Protein AF-A0A946VUP8-F1 (afdb_monomer)

Nearest PDB structures (foldseek):
  3b1s-assembly2_D  TM=9.281E-01  e=8.568E-03  Aquifex aeolicus
  3b0z-assembly1_B  TM=9.560E-01  e=1.466E-02  Salmonella enterica subsp. enterica serovar Typhimurium
  5cul-assembly1_B  TM=9.265E-01  e=1.371E-02  Pseudomonas aeruginosa PAO1
  2vt1-assembly1_B  TM=8.686E-01  e=1.282E-02  Shigella flexneri
  3c00-assembly1_B  TM=9.234E-01  e=2.346E-02  Escherichia coli

pLDDT: mean 72.9, std 18.78, range [39.0, 93.44]

Mean predicted aligned error: 14.8 Å

Secondary structure (DSSP, 8-state):
--------------S-------SSSS-S----EEEEEE--SSS--EEEEEEETHHHHHHHHHHHHTT------HHHHHHHTT--

Structure (mmCIF, N/CA/C/O backbone):
data_AF-A0A946VUP8-F1
#
_entry.id   AF-A0A946VUP8-F1
#
loop_
_atom_site.group_PDB
_atom_site.id
_atom_site.type_symbol
_atom_site.label_atom_id
_atom_site.label_alt_id
_atom_site.label_comp_id
_atom_site.label_asym_id
_atom_site.label_entity_id
_atom_site.label_seq_id
_atom_site.pdbx_PDB_ins_code
_atom_site.Cartn_x
_atom_site.Cartn_y
_atom_site.Cartn_z
_atom_site.occupancy
_atom_site.B_iso_or_equiv
_atom_site.auth_seq_id
_atom_site.auth_comp_id
_atom_site.auth_asym_id
_atom_site.auth_atom_id
_atom_site.pdbx_PDB_model_num
ATOM 1 N N . MET A 1 1 ? -20.195 -1.314 73.946 1.00 50.75 1 MET A N 1
ATOM 2 C CA . MET A 1 1 ? -18.759 -1.242 73.607 1.00 50.75 1 MET A CA 1
ATOM 3 C C . MET A 1 1 ? -18.390 -2.632 73.104 1.00 50.75 1 MET A C 1
ATOM 5 O O . MET A 1 1 ? -18.580 -3.553 73.879 1.00 50.75 1 MET A O 1
ATOM 9 N N . ASP A 1 2 ? -18.063 -2.945 71.849 1.00 51.22 2 ASP A N 1
ATOM 10 C CA . ASP A 1 2 ? -17.578 -2.219 70.664 1.00 51.22 2 ASP A CA 1
ATOM 11 C C . ASP A 1 2 ? -17.935 -3.081 69.420 1.00 51.22 2 ASP A C 1
ATOM 13 O O . ASP A 1 2 ? -17.821 -4.299 69.487 1.00 51.22 2 ASP A O 1
ATOM 17 N N . LYS A 1 3 ? -18.637 -2.545 68.410 1.00 49.16 3 LYS A N 1
ATOM 18 C CA . LYS A 1 3 ? -18.166 -2.022 67.100 1.00 49.16 3 LYS A CA 1
ATOM 19 C C . LYS A 1 3 ? -18.375 -2.989 65.913 1.00 49.16 3 LYS A C 1
ATOM 21 O O . LYS A 1 3 ? -17.885 -4.110 65.905 1.00 49.16 3 LYS A O 1
ATOM 26 N N . GLU A 1 4 ? -19.106 -2.496 64.911 1.00 50.31 4 GLU A N 1
ATOM 27 C CA . GLU A 1 4 ? -19.301 -3.061 63.566 1.00 50.31 4 GLU A CA 1
ATOM 28 C C . GLU A 1 4 ? -18.013 -3.012 62.718 1.00 50.31 4 GLU A C 1
ATOM 30 O O . GLU A 1 4 ? -17.248 -2.060 62.873 1.00 50.31 4 GLU A O 1
ATOM 35 N N . ASN A 1 5 ? -17.796 -3.992 61.817 1.00 39.00 5 ASN A N 1
ATOM 36 C CA . ASN A 1 5 ? -17.638 -3.878 60.339 1.00 39.00 5 ASN A CA 1
ATOM 37 C C . ASN A 1 5 ? -17.205 -5.256 59.726 1.00 39.00 5 ASN A C 1
ATOM 39 O O . ASN A 1 5 ? -16.756 -6.111 60.485 1.00 39.00 5 ASN A O 1
ATOM 43 N N . PRO A 1 6 ? -17.326 -5.552 58.408 1.00 53.59 6 PRO A N 1
ATOM 44 C CA . PRO A 1 6 ? -18.359 -6.457 57.888 1.00 53.59 6 PRO A CA 1
ATOM 45 C C . PRO A 1 6 ? -17.868 -7.500 56.829 1.00 53.59 6 PRO A C 1
ATOM 47 O O . PRO A 1 6 ? -16.757 -7.452 56.317 1.00 53.59 6 PRO A O 1
ATOM 50 N N . THR A 1 7 ? -18.747 -8.457 56.510 1.00 59.28 7 THR A N 1
ATOM 51 C CA . THR A 1 7 ? -19.129 -9.075 55.206 1.00 59.28 7 THR A CA 1
ATOM 52 C C . THR A 1 7 ? -18.234 -8.807 53.949 1.00 59.28 7 THR A C 1
ATOM 54 O O . THR A 1 7 ? -17.987 -7.651 53.631 1.00 59.28 7 THR A O 1
ATOM 57 N N . GLN A 1 8 ? -17.796 -9.771 53.103 1.00 46.47 8 GLN A N 1
ATOM 58 C CA . GLN A 1 8 ? -18.567 -10.525 52.068 1.00 46.47 8 GLN A CA 1
ATOM 59 C C . GLN A 1 8 ? -17.752 -11.649 51.343 1.00 46.47 8 GLN A C 1
ATOM 61 O O . GLN A 1 8 ? -16.546 -11.777 51.500 1.00 46.47 8 GLN A O 1
ATOM 66 N N . LYS A 1 9 ? -18.486 -12.474 50.576 1.00 47.47 9 LYS A N 1
ATOM 67 C CA . LYS A 1 9 ? -18.337 -13.880 50.103 1.00 47.47 9 LYS A CA 1
ATOM 68 C C . LYS A 1 9 ? -17.447 -14.130 48.838 1.00 47.47 9 LYS A C 1
ATOM 70 O O . LYS A 1 9 ? -17.322 -13.212 48.036 1.00 47.47 9 LYS A O 1
ATOM 75 N N . PRO A 1 10 ? -16.914 -15.364 48.601 1.00 63.62 10 PRO A N 1
ATOM 76 C CA . PRO A 1 10 ? -16.041 -15.757 47.460 1.00 63.62 10 PRO A CA 1
ATOM 77 C C . PRO A 1 10 ? -16.845 -16.396 46.283 1.00 63.62 10 PRO A C 1
ATOM 79 O O . PRO A 1 10 ? -18.018 -16.710 46.515 1.00 63.62 10 PRO A O 1
ATOM 82 N N . PRO A 1 11 ? -16.323 -16.603 45.037 1.00 52.84 11 PRO A N 1
ATOM 83 C CA . PRO A 1 11 ? -15.402 -17.720 44.717 1.00 52.84 11 PRO A CA 1
ATOM 84 C C . PRO A 1 11 ? -14.424 -17.515 43.525 1.00 52.84 11 PRO A C 1
ATOM 86 O O . PRO A 1 11 ? -14.596 -16.655 42.668 1.00 52.84 11 PRO A O 1
ATOM 89 N N . GLY A 1 12 ? -13.419 -18.393 43.447 1.00 43.34 12 GLY A N 1
ATOM 90 C CA . GLY A 1 12 ? -12.471 -18.522 42.330 1.00 43.34 12 GLY A CA 1
ATOM 91 C C . GLY A 1 12 ? -11.546 -19.734 42.503 1.00 43.34 12 GLY A C 1
ATOM 92 O O . GLY A 1 12 ? -10.330 -19.610 42.475 1.00 43.34 12 GLY A O 1
ATOM 93 N N . VAL A 1 13 ? -12.158 -20.880 42.798 1.00 45.00 13 VAL A N 1
ATOM 94 C CA . VAL A 1 13 ? -11.617 -22.253 42.872 1.00 45.00 13 VAL A CA 1
ATOM 95 C C . VAL A 1 13 ? -11.002 -22.681 41.516 1.00 45.00 13 VAL A C 1
ATOM 97 O O . VAL A 1 13 ? -11.613 -22.393 40.497 1.00 45.00 13 VAL A O 1
ATOM 100 N N . ASN A 1 14 ? -9.855 -23.356 41.340 1.00 47.00 14 ASN A N 1
ATOM 101 C CA . ASN A 1 14 ? -8.852 -23.975 42.213 1.00 47.00 14 ASN A CA 1
ATOM 102 C C . ASN A 1 14 ? -7.485 -23.982 41.508 1.00 47.00 14 ASN A C 1
ATOM 104 O O . ASN A 1 14 ? -7.395 -24.268 40.314 1.00 47.00 14 ASN A O 1
ATOM 108 N N . SER A 1 15 ? -6.420 -23.796 42.279 1.00 48.62 15 SER A N 1
ATOM 109 C CA . SER A 1 15 ? -5.056 -24.179 41.918 1.00 48.62 15 SER A CA 1
ATOM 110 C C . SER A 1 15 ? -4.931 -25.708 41.844 1.00 48.62 15 SER A C 1
ATOM 112 O O . SER A 1 15 ? -5.396 -26.393 42.754 1.00 48.62 15 SER A O 1
ATOM 114 N N . SER A 1 16 ? -4.210 -26.212 40.835 1.00 51.50 16 SER A N 1
ATOM 115 C CA . SER A 1 16 ? -3.803 -27.619 40.597 1.00 51.50 16 SER A CA 1
ATOM 116 C C . SER A 1 16 ? -4.662 -28.389 39.585 1.00 51.50 16 SER A C 1
ATOM 118 O O . SER A 1 16 ? -5.589 -29.110 39.937 1.00 51.50 16 SER A O 1
ATOM 120 N N . GLY A 1 17 ? -4.290 -28.274 38.310 1.00 42.31 17 GLY A N 1
ATOM 121 C CA . GLY A 1 17 ? -4.826 -29.085 37.219 1.00 42.31 17 GLY A CA 1
ATOM 122 C C . GLY A 1 17 ? -4.437 -28.484 35.878 1.00 42.31 17 GLY A C 1
ATOM 123 O O . GLY A 1 17 ? -5.174 -27.687 35.313 1.00 42.31 17 GLY A O 1
ATOM 124 N N . GLN A 1 18 ? -3.241 -28.811 35.401 1.00 49.22 18 GLN A N 1
ATOM 125 C CA . GLN A 1 18 ? -2.807 -28.476 34.052 1.00 49.22 18 GLN A CA 1
ATOM 126 C C . GLN A 1 18 ? -3.818 -29.040 33.040 1.00 49.22 18 GLN A C 1
ATOM 128 O O . GLN A 1 18 ? -3.862 -30.249 32.844 1.00 49.22 18 GLN A O 1
ATOM 133 N N . GLN A 1 19 ? -4.606 -28.177 32.392 1.00 43.25 19 GLN A N 1
ATOM 134 C CA . GLN A 1 19 ? -5.197 -28.480 31.088 1.00 43.25 19 GLN A CA 1
ATOM 135 C C . GLN A 1 19 ? -5.453 -27.194 30.284 1.00 43.25 19 GLN A C 1
ATOM 137 O O . GLN A 1 19 ? -6.501 -26.563 30.351 1.00 43.25 19 GLN A O 1
ATOM 142 N N . THR A 1 20 ? -4.403 -26.790 29.564 1.00 41.97 20 THR A N 1
ATOM 143 C CA . THR A 1 20 ? -4.443 -26.335 28.163 1.00 41.97 20 THR A CA 1
ATOM 144 C C . THR A 1 20 ? -5.711 -25.617 27.683 1.00 41.97 20 THR A C 1
ATOM 146 O O . THR A 1 20 ? -6.622 -26.234 27.142 1.00 41.97 20 THR A O 1
ATOM 149 N N . THR A 1 21 ? -5.685 -24.288 27.720 1.00 49.06 21 THR A N 1
ATOM 150 C CA . THR A 1 21 ? -6.298 -23.446 26.675 1.00 49.06 21 THR A CA 1
ATOM 151 C C . THR A 1 21 ? -5.181 -22.652 25.999 1.00 49.06 21 THR A C 1
ATOM 153 O O . THR A 1 21 ? -5.055 -21.438 26.117 1.00 49.06 21 THR A O 1
ATOM 156 N N . ALA A 1 22 ? -4.297 -23.397 25.331 1.00 51.09 22 ALA A N 1
ATOM 157 C CA . ALA A 1 22 ? -3.581 -22.888 24.170 1.00 51.09 22 ALA A CA 1
ATOM 158 C C . ALA A 1 22 ? -4.590 -22.778 23.010 1.00 51.09 22 ALA A C 1
ATOM 160 O O . ALA A 1 22 ? -5.531 -23.569 22.971 1.00 51.09 22 ALA A O 1
ATOM 161 N N . LEU A 1 23 ? -4.348 -21.852 22.073 1.00 52.53 23 LEU A N 1
ATOM 162 C CA . LEU A 1 23 ? -5.104 -21.577 20.832 1.00 52.53 23 LEU A CA 1
ATOM 163 C C . LEU A 1 23 ? -6.178 -20.465 20.862 1.00 52.53 23 LEU A C 1
ATOM 165 O O . LEU A 1 23 ? -7.244 -20.652 20.288 1.00 52.53 23 LEU A O 1
ATOM 169 N N . GLN A 1 24 ? -5.927 -19.279 21.438 1.00 49.78 24 GLN A N 1
ATOM 170 C CA . GLN A 1 24 ? -6.756 -18.112 21.045 1.00 49.78 24 GLN A CA 1
ATOM 171 C C . GLN A 1 24 ? -6.054 -16.743 21.044 1.00 49.78 24 GLN A C 1
ATOM 173 O O . GLN A 1 24 ? -6.725 -15.733 20.858 1.00 49.78 24 GLN A O 1
ATOM 178 N N . ARG A 1 25 ? -4.727 -16.662 21.229 1.00 51.03 25 ARG A N 1
ATOM 179 C CA . ARG A 1 25 ? -4.023 -15.363 21.303 1.00 51.03 25 ARG A CA 1
ATOM 180 C C . ARG A 1 25 ? -3.188 -14.962 20.078 1.00 51.03 25 ARG A C 1
ATOM 182 O O . ARG A 1 25 ? -2.709 -13.840 20.086 1.00 51.03 25 ARG A O 1
ATOM 189 N N . ASP A 1 26 ? -3.116 -15.772 19.014 1.00 49.50 26 ASP A N 1
ATOM 190 C CA . ASP A 1 26 ? -2.151 -15.530 17.917 1.00 49.50 26 ASP A CA 1
ATOM 191 C C . ASP A 1 26 ? -2.738 -15.409 16.489 1.00 49.50 26 ASP A C 1
ATOM 193 O O . ASP A 1 26 ? -1.979 -15.435 15.531 1.00 49.50 26 ASP A O 1
ATOM 197 N N . ALA A 1 27 ? -4.056 -15.279 16.284 1.00 45.75 27 ALA A N 1
ATOM 198 C CA . ALA A 1 27 ? -4.648 -15.375 14.929 1.00 45.75 27 ALA A CA 1
ATOM 199 C C . ALA A 1 27 ? -5.254 -14.077 14.355 1.00 45.75 27 ALA A C 1
ATOM 201 O O . ALA A 1 27 ? -6.090 -14.137 13.457 1.00 45.75 27 ALA A O 1
ATOM 202 N N . ILE A 1 28 ? -4.833 -12.912 14.846 1.00 48.59 28 ILE A N 1
ATOM 203 C CA . ILE A 1 28 ? -4.895 -11.677 14.052 1.00 48.59 28 ILE A CA 1
ATOM 204 C C . ILE A 1 28 ? -3.451 -11.203 13.954 1.00 48.59 28 ILE A C 1
ATOM 206 O O . ILE A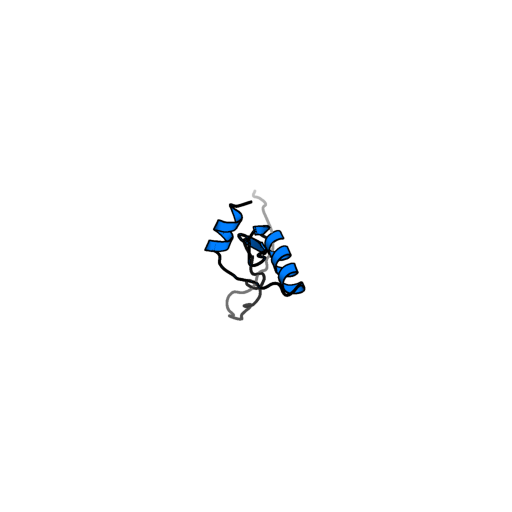 1 28 ? -2.954 -10.522 14.855 1.00 48.59 28 ILE A O 1
ATOM 210 N N . GLU A 1 29 ? -2.748 -11.657 12.915 1.00 54.50 29 GLU A N 1
ATOM 211 C CA . GLU A 1 29 ? -1.458 -11.083 12.538 1.00 54.50 29 GLU A CA 1
ATOM 212 C C . GLU A 1 29 ? -1.682 -9.589 12.291 1.00 54.50 29 GLU A C 1
ATOM 214 O O . GLU A 1 29 ? -2.246 -9.191 11.275 1.00 54.50 29 GLU A O 1
ATOM 219 N N . HIS A 1 30 ? -1.321 -8.764 13.276 1.00 63.12 30 HIS A N 1
ATOM 220 C CA . HIS A 1 30 ? -1.417 -7.315 13.180 1.00 63.12 30 HIS A CA 1
ATOM 221 C C . HIS A 1 30 ? -0.383 -6.850 12.159 1.00 63.12 30 HIS A C 1
ATOM 223 O O . HIS A 1 30 ? 0.775 -6.598 12.511 1.00 63.12 30 HIS A O 1
ATOM 229 N N . TYR A 1 31 ? -0.788 -6.733 10.896 1.00 66.56 31 TYR A N 1
ATOM 230 C CA . TY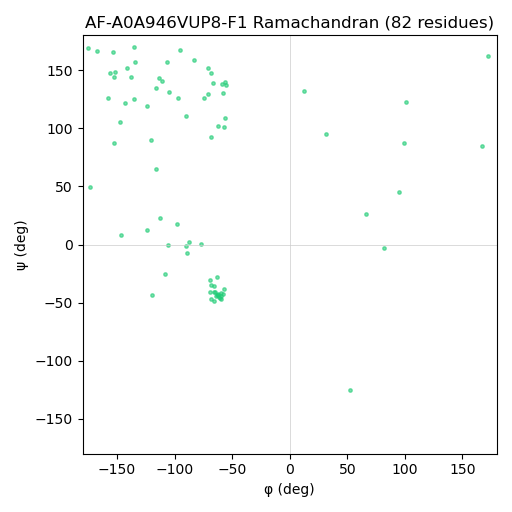R A 1 31 ? 0.015 -6.042 9.902 1.00 66.56 31 TYR A CA 1
ATOM 231 C C . TYR A 1 31 ? 0.160 -4.590 10.348 1.00 66.56 31 TYR A C 1
ATOM 233 O O . TYR A 1 31 ? -0.748 -3.771 10.233 1.00 66.56 31 TYR A O 1
ATOM 241 N N . GLN A 1 32 ? 1.328 -4.268 10.901 1.00 77.38 32 GLN A N 1
ATOM 242 C CA . GLN A 1 32 ? 1.607 -2.925 11.405 1.00 77.38 32 GLN A CA 1
ATOM 243 C C . GLN A 1 32 ? 1.571 -1.895 10.271 1.00 77.38 32 GLN A C 1
ATOM 245 O O . GLN A 1 32 ? 1.247 -0.728 10.503 1.00 77.38 32 GLN A O 1
ATOM 250 N N . ARG A 1 33 ? 1.882 -2.326 9.040 1.00 86.25 33 ARG A N 1
ATOM 251 C CA . ARG A 1 33 ? 1.948 -1.468 7.863 1.00 86.25 33 ARG A CA 1
ATOM 252 C C . ARG A 1 33 ? 1.736 -2.237 6.563 1.00 86.25 33 ARG A C 1
ATOM 254 O O . ARG A 1 33 ? 2.167 -3.380 6.454 1.00 86.25 33 ARG A O 1
ATOM 261 N N . ALA A 1 34 ? 1.130 -1.582 5.578 1.00 90.19 34 ALA A N 1
ATOM 262 C CA . ALA A 1 34 ? 1.018 -2.070 4.209 1.00 90.19 34 ALA A CA 1
ATOM 263 C C . ALA A 1 34 ? 1.278 -0.931 3.219 1.00 90.19 34 ALA A C 1
ATOM 265 O O . ALA A 1 34 ? 0.883 0.213 3.457 1.00 90.19 34 ALA A O 1
ATOM 266 N N . VAL A 1 35 ? 1.928 -1.257 2.103 1.00 91.19 35 VAL A N 1
ATOM 267 C CA . VAL A 1 35 ? 2.175 -0.338 0.988 1.00 91.19 35 VAL A CA 1
ATOM 268 C C . VAL A 1 35 ? 1.860 -1.072 -0.311 1.00 91.19 35 VAL A C 1
ATOM 270 O O . VAL A 1 35 ? 2.399 -2.147 -0.567 1.00 91.19 35 VAL A O 1
ATOM 273 N N . ALA A 1 36 ? 0.986 -0.495 -1.128 1.00 91.62 36 ALA A N 1
ATOM 274 C CA . ALA A 1 36 ? 0.655 -0.992 -2.452 1.00 91.62 36 ALA A CA 1
ATOM 275 C C . ALA A 1 36 ? 1.478 -0.246 -3.504 1.00 91.62 36 ALA A C 1
ATOM 277 O O . ALA A 1 36 ? 1.445 0.985 -3.586 1.00 91.62 36 ALA A O 1
ATOM 278 N N . LEU A 1 37 ? 2.191 -1.000 -4.335 1.00 91.12 37 LEU A N 1
ATOM 279 C CA . LEU A 1 37 ? 3.026 -0.470 -5.406 1.00 91.12 37 LEU A CA 1
ATOM 280 C C . LEU A 1 37 ? 2.420 -0.802 -6.768 1.00 91.12 37 LEU A C 1
ATOM 282 O O . LEU A 1 37 ? 1.952 -1.918 -6.991 1.00 91.12 37 LEU A O 1
ATOM 286 N N . HIS A 1 38 ? 2.495 0.148 -7.694 1.00 89.94 38 HIS A N 1
ATOM 287 C CA . HIS A 1 38 ? 2.202 -0.068 -9.105 1.00 89.94 38 HIS A CA 1
ATOM 288 C C . HIS A 1 38 ? 3.462 0.152 -9.941 1.00 89.94 38 HIS A C 1
ATOM 290 O O . HIS A 1 38 ? 4.191 1.128 -9.749 1.00 89.94 38 HIS A O 1
ATOM 296 N N . TYR A 1 39 ? 3.711 -0.761 -10.878 1.00 89.81 39 TYR A N 1
ATOM 297 C CA . TYR A 1 39 ? 4.869 -0.728 -11.760 1.00 89.81 39 TYR A CA 1
ATOM 298 C C . TYR A 1 39 ? 4.476 -1.215 -13.155 1.00 89.81 39 TYR A C 1
ATOM 300 O O . TYR A 1 39 ? 4.013 -2.342 -13.315 1.00 89.81 39 TYR A O 1
ATOM 308 N N . ASP A 1 40 ? 4.680 -0.365 -14.160 1.00 89.44 40 ASP A N 1
ATOM 309 C CA . ASP A 1 40 ? 4.363 -0.634 -15.570 1.00 89.44 40 ASP A CA 1
ATOM 310 C C . ASP A 1 40 ? 5.537 -1.270 -16.344 1.00 89.44 40 ASP A C 1
ATOM 312 O O . ASP A 1 40 ? 5.426 -1.560 -17.536 1.00 89.44 40 ASP A O 1
ATOM 316 N N . GLY A 1 41 ? 6.681 -1.478 -15.681 1.00 90.31 41 GLY A N 1
ATOM 317 C CA . GLY A 1 41 ? 7.899 -2.003 -16.297 1.00 90.31 41 GLY A CA 1
ATOM 318 C C . GLY A 1 41 ? 8.754 -0.964 -17.029 1.00 90.31 41 GLY A C 1
ATOM 319 O O . GLY A 1 41 ? 9.814 -1.324 -17.534 1.00 90.31 41 GLY A O 1
ATOM 320 N N . GLN A 1 42 ? 8.319 0.296 -17.116 1.00 91.44 42 GLN A N 1
ATOM 321 C CA . GLN A 1 42 ? 8.990 1.365 -17.868 1.00 91.44 42 GLN A CA 1
ATOM 322 C C . GLN A 1 42 ? 9.410 2.532 -16.970 1.00 91.44 42 GLN A C 1
ATOM 324 O O . GLN A 1 42 ? 10.521 3.045 -17.094 1.00 91.44 42 GLN A O 1
ATOM 329 N N . THR A 1 43 ? 8.536 2.950 -16.057 1.00 90.19 43 THR A N 1
ATOM 330 C CA . THR A 1 43 ? 8.748 4.075 -15.138 1.00 90.19 43 THR A CA 1
ATOM 331 C C . THR A 1 43 ? 9.013 3.584 -13.724 1.00 90.19 43 THR A C 1
ATOM 333 O O . THR A 1 43 ? 8.650 2.467 -13.378 1.00 90.19 43 THR A O 1
ATOM 336 N N . ALA A 1 44 ? 9.674 4.391 -12.887 1.00 90.62 44 ALA A N 1
ATOM 337 C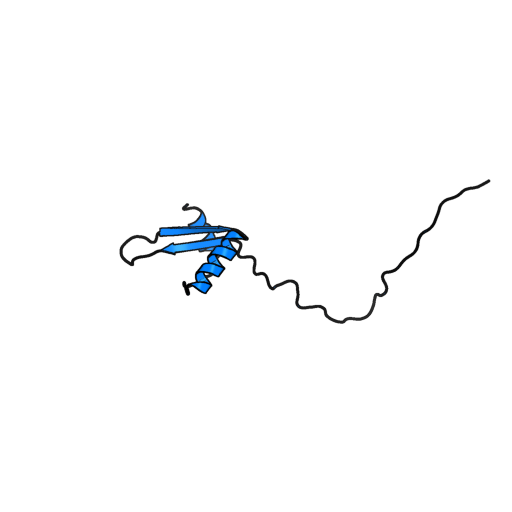 CA . ALA A 1 44 ? 9.941 3.997 -11.504 1.00 90.62 44 ALA 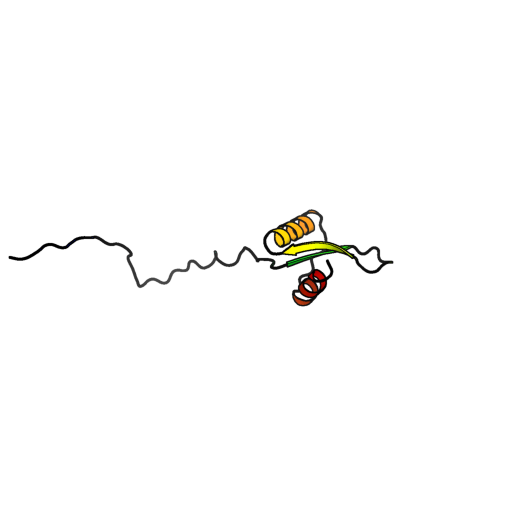A CA 1
ATOM 338 C C . ALA A 1 44 ? 8.630 3.625 -10.774 1.00 90.62 44 ALA A C 1
ATOM 340 O O . ALA A 1 44 ? 7.643 4.353 -10.924 1.00 90.62 44 ALA A O 1
ATOM 341 N N . PRO A 1 45 ? 8.614 2.531 -9.986 1.00 88.31 45 PRO A N 1
ATOM 342 C CA . PRO A 1 45 ? 7.418 2.081 -9.281 1.00 88.31 45 PRO A CA 1
ATOM 343 C C . PRO A 1 45 ? 6.862 3.183 -8.379 1.00 88.31 45 PRO A C 1
ATOM 345 O O . PRO A 1 45 ? 7.621 3.907 -7.737 1.00 88.31 45 PRO A O 1
ATOM 348 N N . GLN A 1 46 ? 5.537 3.299 -8.343 1.00 90.31 46 GLN A N 1
ATOM 349 C CA . GLN A 1 46 ? 4.828 4.329 -7.588 1.00 90.31 46 GLN A CA 1
ATOM 350 C C . GLN A 1 46 ? 4.024 3.710 -6.450 1.00 90.31 46 GLN A C 1
ATOM 352 O O . GLN A 1 46 ? 3.435 2.637 -6.607 1.00 90.31 46 GLN A O 1
ATOM 357 N N . VAL A 1 47 ? 3.965 4.412 -5.320 1.00 90.69 47 VAL A N 1
ATOM 358 C CA . VAL A 1 47 ? 3.055 4.076 -4.224 1.00 90.69 47 VAL A CA 1
ATOM 359 C C . VAL A 1 47 ? 1.643 4.488 -4.633 1.00 90.69 47 VAL A C 1
ATOM 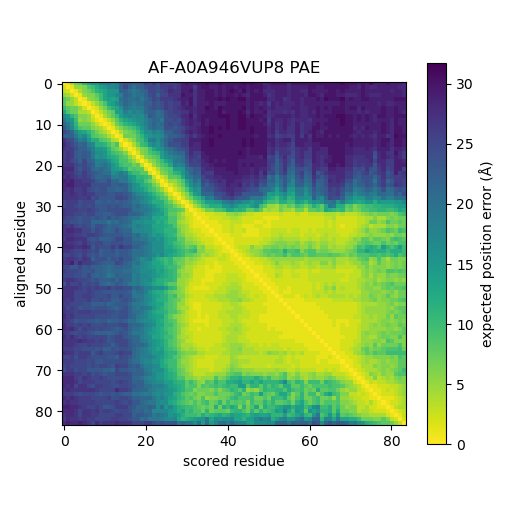361 O O . VAL A 1 47 ? 1.407 5.619 -5.042 1.00 90.69 47 VAL A O 1
ATOM 364 N N . THR A 1 48 ? 0.706 3.548 -4.565 1.00 91.00 48 THR A N 1
ATOM 365 C CA . THR A 1 48 ? -0.711 3.772 -4.910 1.00 91.00 48 THR A CA 1
ATOM 366 C C . THR A 1 48 ? -1.619 3.773 -3.689 1.00 91.00 48 THR A C 1
ATOM 368 O O . THR A 1 48 ? -2.670 4.407 -3.711 1.00 91.00 48 THR A O 1
ATOM 371 N N . ALA A 1 49 ? -1.209 3.091 -2.621 1.00 90.19 49 ALA A N 1
ATOM 372 C CA . ALA A 1 49 ? -1.843 3.152 -1.313 1.00 90.19 49 ALA A CA 1
ATOM 373 C C . ALA A 1 49 ? -0.803 2.862 -0.228 1.00 90.19 49 ALA A C 1
ATOM 375 O O . ALA A 1 49 ? 0.114 2.065 -0.433 1.00 90.19 49 ALA A O 1
ATOM 376 N N . SER A 1 50 ? -0.966 3.465 0.943 1.00 90.31 50 SER A N 1
ATOM 377 C CA . SER A 1 50 ? -0.210 3.118 2.141 1.00 90.31 50 SER A CA 1
ATOM 378 C C . SER A 1 50 ? -1.128 3.191 3.361 1.00 90.31 50 SER A C 1
ATOM 380 O O . SER A 1 50 ? -2.130 3.907 3.361 1.00 90.31 50 SER A O 1
ATOM 382 N N . GLY A 1 51 ? -0.837 2.401 4.389 1.00 90.06 51 GLY A N 1
ATOM 383 C CA . GLY A 1 51 ? -1.660 2.362 5.591 1.00 90.06 51 GLY A CA 1
ATOM 384 C C . GLY A 1 51 ? -0.997 1.626 6.742 1.00 90.06 51 GLY A C 1
ATOM 385 O O . GLY A 1 51 ? -0.000 0.925 6.563 1.00 90.06 51 GLY A O 1
ATOM 386 N N . SER A 1 52 ? -1.558 1.792 7.936 1.00 88.94 52 SER A N 1
ATOM 387 C CA . SER A 1 52 ? -1.116 1.137 9.170 1.00 88.94 52 SER A CA 1
ATOM 388 C C . S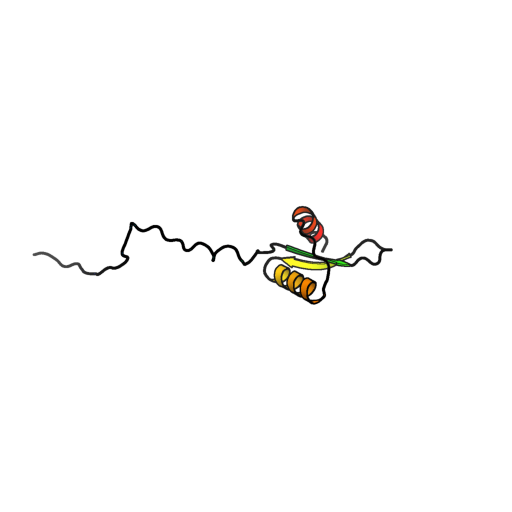ER A 1 52 ? -2.301 0.584 9.960 1.00 88.94 52 SER A C 1
ATOM 390 O O . SER A 1 52 ? -3.438 1.032 9.788 1.00 88.94 52 SER A O 1
ATOM 392 N N . GLY A 1 53 ? -2.036 -0.409 10.815 1.00 88.12 53 GLY A N 1
ATOM 393 C CA . GLY A 1 53 ? -3.058 -1.068 11.634 1.00 88.12 53 GLY A CA 1
ATOM 394 C C . GLY A 1 53 ? -4.242 -1.558 10.795 1.00 88.12 53 GLY A C 1
ATOM 395 O O . GLY A 1 53 ? -4.049 -2.230 9.787 1.00 88.12 53 GLY A O 1
ATOM 396 N N . GLN A 1 54 ? -5.463 -1.152 11.157 1.00 88.81 54 GLN A N 1
ATOM 397 C CA . GLN A 1 54 ? -6.679 -1.591 10.460 1.00 88.81 54 GLN A CA 1
ATOM 398 C C . GLN A 1 54 ? -6.666 -1.272 8.957 1.00 88.81 54 GLN A C 1
ATOM 400 O O . GLN A 1 54 ? -7.086 -2.094 8.151 1.00 88.81 54 GLN A O 1
ATOM 405 N N . LEU A 1 55 ? -6.131 -0.111 8.561 1.00 90.38 55 LEU A N 1
ATOM 406 C CA . LEU A 1 55 ? -6.047 0.251 7.145 1.00 90.38 55 LEU A CA 1
ATOM 407 C C . LEU A 1 55 ? -5.054 -0.647 6.393 1.00 90.38 55 LEU A C 1
ATOM 409 O O . LEU A 1 55 ? -5.275 -0.969 5.229 1.00 90.38 55 LEU A O 1
ATOM 413 N N . ALA A 1 56 ? -3.967 -1.070 7.046 1.00 90.69 56 ALA A N 1
ATOM 414 C CA . ALA A 1 56 ? -3.036 -2.028 6.454 1.00 90.69 56 ALA A CA 1
ATOM 415 C C . ALA A 1 56 ? -3.701 -3.394 6.239 1.00 90.69 56 ALA A C 1
ATOM 417 O O . ALA A 1 56 ? -3.507 -4.008 5.190 1.00 90.69 56 ALA A O 1
ATOM 418 N N . GLU A 1 57 ? -4.515 -3.838 7.198 1.00 89.69 57 GLU A N 1
ATOM 419 C CA . GLU A 1 57 ? -5.304 -5.066 7.075 1.00 89.69 57 GLU A CA 1
ATOM 420 C C . GLU A 1 57 ? -6.283 -4.990 5.898 1.00 89.69 57 GLU A C 1
ATOM 422 O O . GLU A 1 57 ? -6.319 -5.914 5.086 1.00 89.69 57 GLU A O 1
ATOM 427 N N . ASP A 1 58 ? -7.002 -3.875 5.749 1.00 92.00 58 ASP A N 1
ATOM 428 C CA . ASP A 1 58 ? -7.949 -3.666 4.648 1.00 92.00 58 ASP A CA 1
ATOM 429 C C . ASP A 1 58 ? -7.242 -3.676 3.280 1.00 92.00 58 ASP A C 1
ATOM 431 O O . ASP A 1 58 ? -7.706 -4.324 2.338 1.00 92.00 58 ASP A O 1
ATOM 435 N N . ILE A 1 59 ? -6.078 -3.019 3.171 1.00 91.94 59 ILE A N 1
ATOM 436 C CA . ILE A 1 59 ? -5.251 -3.015 1.951 1.00 91.94 59 ILE A CA 1
ATOM 437 C C . ILE A 1 59 ? -4.826 -4.442 1.581 1.00 91.94 59 ILE A C 1
ATOM 439 O O . ILE A 1 59 ? -4.905 -4.840 0.417 1.00 91.94 59 ILE A O 1
ATOM 443 N N . ILE A 1 60 ? -4.388 -5.229 2.564 1.00 90.19 60 ILE A N 1
ATOM 444 C CA . ILE A 1 60 ? -3.941 -6.610 2.357 1.00 90.19 60 ILE A CA 1
ATOM 445 C C . ILE A 1 60 ? -5.117 -7.520 2.000 1.00 90.19 60 ILE A C 1
ATOM 447 O O . ILE A 1 60 ? -4.983 -8.369 1.118 1.00 90.19 60 ILE A O 1
ATOM 451 N N . ALA A 1 61 ? -6.267 -7.353 2.653 1.00 90.69 61 ALA A N 1
ATOM 452 C CA . ALA A 1 61 ? -7.478 -8.108 2.352 1.00 90.69 61 ALA A CA 1
ATOM 453 C C . ALA A 1 61 ? -7.922 -7.875 0.902 1.00 90.69 61 ALA A C 1
ATOM 455 O O . ALA A 1 61 ? -8.142 -8.838 0.165 1.00 90.69 61 ALA A O 1
ATOM 456 N N . LEU A 1 62 ? -7.942 -6.612 0.468 1.00 93.31 62 LEU A N 1
ATOM 457 C CA . LEU A 1 62 ? -8.276 -6.236 -0.903 1.00 93.31 62 LEU A CA 1
ATOM 458 C C . LEU A 1 62 ? -7.265 -6.802 -1.910 1.00 93.31 62 LEU A C 1
ATOM 460 O O . LEU A 1 62 ? -7.644 -7.357 -2.942 1.00 93.31 62 LEU A O 1
ATOM 464 N N . ALA A 1 63 ? -5.969 -6.729 -1.596 1.00 91.56 63 ALA A N 1
ATOM 465 C CA . ALA A 1 63 ? -4.923 -7.327 -2.418 1.00 91.56 63 ALA A CA 1
ATOM 466 C C . ALA A 1 63 ? -5.128 -8.843 -2.592 1.00 91.56 63 ALA A C 1
ATOM 468 O O . ALA A 1 63 ? -5.025 -9.347 -3.709 1.00 91.56 63 ALA A O 1
ATOM 469 N N . ARG A 1 64 ? -5.498 -9.567 -1.526 1.00 90.19 64 ARG A N 1
ATOM 470 C CA . ARG A 1 64 ? -5.816 -11.006 -1.600 1.00 90.19 64 ARG A CA 1
ATOM 471 C C . ARG A 1 64 ? -7.042 -11.278 -2.466 1.00 90.19 64 ARG A C 1
ATOM 473 O O . ARG A 1 64 ? -6.995 -12.194 -3.282 1.00 90.19 64 ARG A O 1
ATOM 480 N N . GLU A 1 65 ? -8.108 -10.495 -2.307 1.00 93.31 65 GLU A N 1
ATOM 481 C CA . GLU A 1 65 ? -9.348 -10.640 -3.083 1.00 93.31 65 GLU A CA 1
ATOM 482 C C . GLU A 1 65 ? -9.104 -10.473 -4.588 1.00 93.31 65 GLU A C 1
ATOM 484 O O . GLU A 1 65 ? -9.604 -11.254 -5.397 1.00 93.31 65 GLU A O 1
ATOM 489 N N . HIS A 1 66 ? -8.270 -9.503 -4.965 1.00 93.44 66 HIS A N 1
ATOM 490 C CA . HIS A 1 66 ? -7.924 -9.235 -6.359 1.00 93.44 66 HIS A CA 1
ATOM 491 C C . HIS A 1 66 ? -6.736 -10.056 -6.883 1.00 93.44 66 HIS A C 1
ATOM 493 O O . HIS A 1 66 ? -6.341 -9.888 -8.038 1.00 93.44 66 HIS A O 1
ATOM 499 N N . GLY A 1 67 ? -6.160 -10.947 -6.068 1.00 90.31 67 GLY A N 1
ATOM 500 C CA . GLY A 1 67 ? -5.005 -11.762 -6.454 1.00 90.31 67 GLY A CA 1
ATOM 501 C C . GLY A 1 67 ? -3.725 -10.952 -6.693 1.00 90.31 67 GLY A C 1
ATOM 502 O O . GLY A 1 67 ? -2.865 -11.374 -7.465 1.00 90.31 67 GLY A O 1
ATOM 503 N N . ILE A 1 68 ? -3.596 -9.788 -6.054 1.00 91.62 68 ILE A N 1
ATOM 504 C CA . ILE A 1 68 ? -2.386 -8.966 -6.079 1.00 91.62 68 ILE A CA 1
ATOM 505 C C . ILE A 1 68 ? -1.296 -9.675 -5.252 1.00 91.62 68 ILE A C 1
ATOM 507 O O . ILE A 1 68 ? -1.554 -10.066 -4.109 1.00 91.62 68 ILE A O 1
ATOM 511 N N . PRO A 1 69 ? -0.074 -9.849 -5.792 1.00 89.31 69 PRO A N 1
ATOM 512 C CA . PRO A 1 69 ? 1.031 -10.460 -5.061 1.00 89.31 69 PRO A CA 1
ATOM 513 C C . PRO A 1 69 ? 1.366 -9.705 -3.770 1.00 89.31 69 PRO A C 1
ATOM 515 O O . PRO A 1 69 ? 1.574 -8.492 -3.784 1.00 89.31 69 PRO A O 1
ATOM 518 N N . LEU A 1 70 ? 1.467 -10.443 -2.664 1.00 87.06 70 LEU A N 1
ATOM 519 C CA . LEU A 1 70 ? 1.856 -9.914 -1.360 1.00 87.06 70 LEU A CA 1
ATOM 520 C C . LEU A 1 70 ? 3.289 -10.315 -1.030 1.00 87.06 70 LEU A C 1
ATOM 522 O O . LEU A 1 70 ? 3.648 -11.490 -1.104 1.00 87.06 70 LEU A O 1
ATOM 526 N N . TYR A 1 71 ? 4.080 -9.330 -0.617 1.00 85.62 71 TYR A N 1
ATOM 527 C CA . TYR A 1 71 ? 5.450 -9.519 -0.165 1.00 85.62 71 TYR A CA 1
ATOM 528 C C . TYR A 1 71 ? 5.592 -8.940 1.235 1.00 85.62 71 TYR A C 1
ATOM 530 O O . TYR A 1 71 ? 5.383 -7.747 1.443 1.00 85.62 71 TYR A O 1
ATOM 538 N N . GLU A 1 72 ? 5.952 -9.785 2.195 1.00 79.50 72 GLU A N 1
ATOM 539 C CA . GLU A 1 72 ? 6.202 -9.352 3.563 1.00 79.50 72 GLU A CA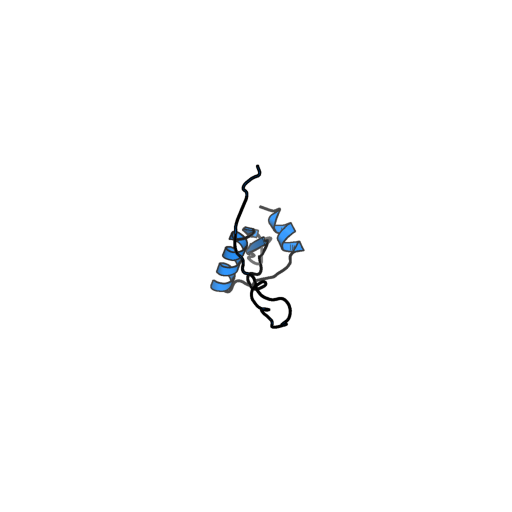 1
ATOM 540 C C . GLU A 1 72 ? 7.677 -8.978 3.721 1.00 79.50 72 GLU A C 1
ATOM 542 O O . GLU A 1 72 ? 8.571 -9.822 3.651 1.00 79.50 72 GLU A O 1
ATOM 547 N N . ASN A 1 73 ? 7.938 -7.685 3.898 1.00 82.06 73 ASN A N 1
ATOM 548 C CA . ASN A 1 73 ? 9.262 -7.181 4.231 1.00 82.06 73 ASN A CA 1
ATOM 549 C C . ASN A 1 73 ? 9.119 -5.936 5.111 1.00 82.06 73 ASN A C 1
ATOM 551 O O . ASN A 1 73 ? 8.740 -4.868 4.624 1.00 82.06 73 ASN A O 1
ATOM 555 N N . ALA A 1 74 ? 9.396 -6.092 6.406 1.00 73.38 74 ALA A N 1
ATOM 556 C CA . ALA A 1 74 ? 9.197 -5.039 7.397 1.00 73.38 74 ALA A CA 1
ATOM 557 C C . ALA A 1 74 ? 10.059 -3.794 7.118 1.00 73.38 74 ALA A C 1
ATOM 559 O O . ALA A 1 74 ? 9.543 -2.681 7.153 1.00 73.38 74 ALA A O 1
ATOM 560 N N . GLU A 1 75 ? 11.333 -3.984 6.766 1.00 76.94 75 GLU A N 1
ATOM 561 C CA . GLU A 1 75 ? 12.283 -2.894 6.504 1.00 76.94 75 GLU A CA 1
ATOM 562 C C . GLU A 1 75 ? 11.884 -2.079 5.264 1.00 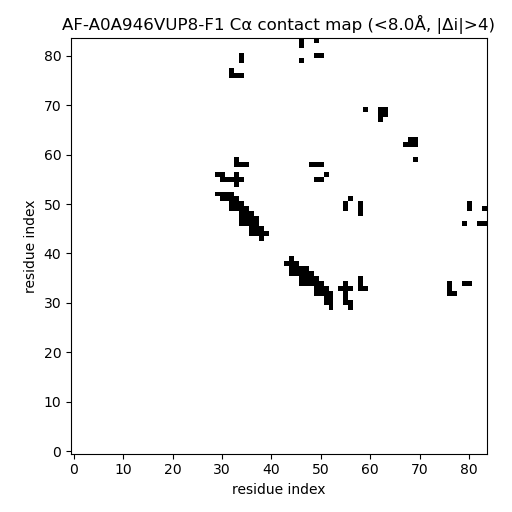76.94 75 GLU A C 1
ATOM 564 O O . GLU A 1 75 ? 11.768 -0.854 5.323 1.00 76.94 75 GLU A O 1
ATOM 569 N N . LEU A 1 76 ? 11.583 -2.754 4.148 1.00 76.19 76 LEU A N 1
ATOM 570 C CA . LEU A 1 76 ? 11.163 -2.084 2.913 1.00 76.19 76 LEU A CA 1
ATOM 571 C C . LEU A 1 76 ? 9.815 -1.374 3.073 1.00 76.19 76 LEU A C 1
ATOM 573 O O . LEU A 1 76 ? 9.647 -0.258 2.585 1.00 76.19 76 LEU A O 1
ATOM 577 N N . SER A 1 77 ? 8.858 -2.000 3.762 1.00 73.25 77 SER A N 1
ATOM 578 C CA . SER A 1 77 ? 7.525 -1.418 3.972 1.00 73.25 77 SER A CA 1
ATOM 579 C C . SER A 1 77 ? 7.584 -0.155 4.832 1.00 73.25 77 SER A C 1
ATOM 581 O O . SER A 1 77 ? 6.838 0.791 4.587 1.00 73.25 77 SER A O 1
ATOM 583 N N . GLU A 1 78 ? 8.479 -0.117 5.822 1.00 76.88 78 GLU A N 1
ATOM 584 C CA . GLU A 1 78 ? 8.703 1.065 6.654 1.00 76.88 78 GLU A CA 1
ATOM 585 C C . GLU A 1 78 ? 9.351 2.200 5.853 1.00 76.88 78 GLU A C 1
ATOM 587 O O . GLU A 1 78 ? 8.845 3.321 5.877 1.00 76.88 78 GLU A O 1
ATOM 592 N N . MET A 1 79 ? 10.399 1.906 5.074 1.00 79.62 79 MET A N 1
ATOM 593 C CA . MET A 1 79 ? 11.070 2.899 4.225 1.00 79.62 79 MET A CA 1
ATOM 594 C C . MET A 1 79 ? 10.139 3.503 3.170 1.00 79.62 79 MET A C 1
ATOM 596 O O . MET A 1 79 ? 10.126 4.716 2.976 1.00 79.62 79 MET A O 1
ATOM 600 N N . LEU A 1 80 ? 9.357 2.669 2.479 1.00 77.12 80 LEU A N 1
ATOM 601 C CA . LEU A 1 80 ? 8.466 3.126 1.410 1.00 77.12 80 LEU A CA 1
ATOM 602 C C . LEU A 1 80 ? 7.301 3.954 1.939 1.00 77.12 80 LEU A C 1
ATOM 604 O O . LEU A 1 80 ? 6.835 4.864 1.264 1.00 77.12 80 LEU A O 1
ATOM 608 N N . ALA A 1 81 ? 6.849 3.685 3.159 1.00 73.12 81 ALA A N 1
ATOM 609 C CA . ALA A 1 81 ? 5.768 4.451 3.750 1.00 73.12 81 ALA A CA 1
ATOM 610 C C . ALA A 1 81 ? 6.182 5.837 4.270 1.00 73.12 81 ALA A C 1
ATOM 612 O O . ALA A 1 81 ? 5.343 6.545 4.825 1.00 73.12 81 ALA A O 1
ATOM 613 N N . LEU A 1 82 ? 7.459 6.204 4.130 1.00 77.00 82 LEU A N 1
ATOM 614 C CA . LEU A 1 82 ? 7.954 7.567 4.330 1.00 77.00 82 LEU A CA 1
ATOM 615 C C . LEU A 1 82 ? 7.897 8.407 3.041 1.00 77.00 82 LEU A C 1
ATOM 617 O O . LEU A 1 82 ? 8.193 9.596 3.102 1.00 77.00 82 LEU A O 1
ATOM 621 N N . LEU A 1 83 ? 7.573 7.800 1.892 1.00 70.44 83 LEU A N 1
ATOM 622 C CA . LEU A 1 83 ? 7.588 8.432 0.566 1.00 70.44 83 LEU A CA 1
ATOM 623 C C . LEU A 1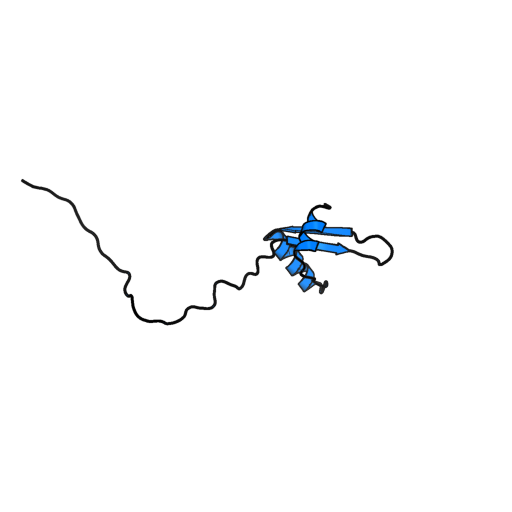 83 ? 6.208 8.925 0.095 1.00 70.44 83 LEU A C 1
ATOM 625 O O . LEU A 1 83 ? 6.033 9.122 -1.106 1.00 70.44 83 LEU A O 1
ATOM 629 N N . ASP A 1 84 ? 5.250 9.079 1.012 1.00 52.88 84 ASP A N 1
ATOM 630 C CA . ASP A 1 84 ? 3.915 9.629 0.714 1.00 52.88 84 ASP A CA 1
ATOM 631 C C . ASP A 1 84 ? 3.989 11.072 0.172 1.00 52.88 84 ASP A C 1
ATOM 633 O O . ASP A 1 84 ? 4.745 11.891 0.755 1.00 52.88 84 ASP A O 1
#

Radius of gyration: 25.72 Å; Cα contacts (8 Å, |Δi|>4): 71; chains: 1; bounding box: 32×39×92 Å

Solvent-accessible surface area (backbone atoms only — not comparable to full-atom values): 5928 Å² total; per-residue (Å²): 141,84,85,91,87,82,90,89,87,88,91,84,89,76,91,87,75,94,72,85,84,78,90,82,88,77,87,74,81,77,40,64,59,36,68,42,75,48,68,86,86,81,58,83,71,39,81,78,47,72,34,46,46,72,51,11,46,52,55,52,52,51,30,56,76,72,68,47,90,83,81,93,48,72,70,62,48,56,59,56,66,70,70,119

Foldseek 3Di:
DDDDDYDDDDDDDDPDDDDDPDDDDPPPPFQQKDWDWDDPPPDDIDTPDIDGGPVRVVVVVVCVVVVNDDDDDPVVRVVVVVVD

Sequence (84 aa):
MDKENPTQKPPGVNSSGQQTTALQRDAIEHYQRAVALHYDGQTAPQVTASGSGQLAEDIIALAREHGIPLYENAELSEMLALLD